Protein AF-A0A925QLQ0-F1 (afdb_monomer_lite)

pLDDT: mean 80.81, std 9.79, range [57.41, 96.5]

Structure (mmCIF, N/CA/C/O backbone):
data_AF-A0A925QLQ0-F1
#
_entry.id   AF-A0A925QLQ0-F1
#
loop_
_atom_site.group_PDB
_atom_site.id
_atom_site.type_symbol
_atom_site.label_atom_id
_atom_site.label_alt_id
_atom_site.label_comp_id
_atom_site.label_asym_id
_atom_site.label_entity_id
_atom_site.label_seq_id
_atom_site.pdbx_PDB_ins_code
_atom_site.Cartn_x
_atom_site.Cartn_y
_atom_site.Cartn_z
_atom_site.occupancy
_atom_site.B_iso_or_equiv
_atom_site.auth_seq_id
_atom_site.auth_comp_id
_atom_site.auth_asym_id
_atom_site.auth_atom_id
_atom_site.pdbx_PDB_model_num
ATOM 1 N N . MET A 1 1 ? -4.822 -7.622 3.302 1.00 65.44 1 MET A N 1
ATOM 2 C CA . MET A 1 1 ? -5.059 -8.238 4.621 1.00 65.44 1 MET A CA 1
ATOM 3 C C . MET A 1 1 ? -6.463 -7.864 5.079 1.00 65.44 1 MET A C 1
ATOM 5 O O . MET A 1 1 ? -6.741 -6.672 5.171 1.00 65.44 1 MET A O 1
ATOM 9 N N . PRO A 1 2 ? -7.360 -8.839 5.270 1.00 83.50 2 PRO A N 1
ATOM 10 C CA . PRO A 1 2 ? -8.686 -8.627 5.849 1.00 83.50 2 PRO A CA 1
ATOM 11 C C . PRO A 1 2 ? -8.627 -7.981 7.245 1.00 83.50 2 PRO A C 1
ATOM 13 O O . PRO A 1 2 ? -7.750 -8.301 8.041 1.00 83.50 2 PRO A O 1
ATOM 16 N N . HIS A 1 3 ? -9.583 -7.103 7.581 1.00 87.94 3 HIS A N 1
ATOM 17 C CA . HIS A 1 3 ? -9.649 -6.487 8.921 1.00 87.94 3 HIS A CA 1
ATOM 18 C C . HIS A 1 3 ? -9.915 -7.506 10.044 1.00 87.94 3 HIS A C 1
ATOM 20 O O . HIS A 1 3 ? -9.637 -7.217 11.201 1.00 87.94 3 HIS A O 1
ATOM 26 N N . THR A 1 4 ? -10.463 -8.681 9.720 1.00 88.75 4 THR A N 1
ATOM 27 C CA . THR A 1 4 ? -10.666 -9.786 10.672 1.00 88.75 4 THR A CA 1
ATOM 28 C C . THR A 1 4 ? -9.348 -10.299 11.229 1.00 88.75 4 THR A C 1
ATOM 30 O O . THR A 1 4 ? -9.240 -10.504 12.429 1.00 88.75 4 THR A O 1
ATOM 33 N N . ASP A 1 5 ? -8.329 -10.406 10.383 1.00 90.75 5 ASP A N 1
ATOM 34 C CA . ASP A 1 5 ? -7.030 -10.956 10.769 1.00 90.75 5 ASP A CA 1
ATOM 35 C C . ASP A 1 5 ? -6.283 -9.966 11.673 1.00 90.75 5 ASP A C 1
ATOM 37 O O . ASP A 1 5 ? -5.653 -10.355 12.652 1.00 90.75 5 ASP A O 1
ATOM 41 N N . ILE A 1 6 ? -6.435 -8.664 11.399 1.00 92.06 6 ILE A N 1
ATOM 42 C CA . ILE A 1 6 ? -5.935 -7.577 12.256 1.00 92.06 6 ILE A CA 1
ATOM 43 C C . ILE A 1 6 ? -6.618 -7.621 13.629 1.00 92.06 6 ILE A C 1
ATOM 45 O O . ILE A 1 6 ? -5.962 -7.449 14.651 1.00 92.06 6 ILE A O 1
ATOM 49 N N . ALA A 1 7 ? -7.931 -7.861 13.656 1.00 93.81 7 ALA A N 1
ATOM 50 C CA . ALA A 1 7 ? -8.698 -7.952 14.894 1.00 93.81 7 ALA A CA 1
ATOM 51 C C . ALA A 1 7 ? -8.245 -9.152 15.745 1.00 93.81 7 ALA A C 1
ATOM 53 O O . ALA A 1 7 ? -8.041 -8.998 16.944 1.00 93.81 7 ALA A O 1
ATOM 54 N N . THR A 1 8 ? -7.985 -10.305 15.115 1.00 94.50 8 THR A N 1
ATOM 55 C CA . THR A 1 8 ? -7.408 -11.486 15.774 1.00 94.50 8 THR A CA 1
ATOM 56 C C . THR A 1 8 ? -6.010 -11.218 16.330 1.00 94.50 8 THR A C 1
ATOM 58 O O . THR A 1 8 ? -5.724 -11.616 17.452 1.00 94.50 8 THR A O 1
ATOM 61 N N . MET A 1 9 ? -5.142 -10.516 15.593 1.00 92.75 9 MET A N 1
ATOM 62 C CA . MET A 1 9 ? -3.799 -10.163 16.083 1.00 92.75 9 MET A CA 1
ATOM 63 C C . MET A 1 9 ? -3.825 -9.236 17.302 1.00 92.75 9 MET A C 1
ATOM 65 O O . MET A 1 9 ? -2.913 -9.278 18.122 1.00 92.75 9 MET A O 1
ATOM 69 N N . LEU A 1 10 ? -4.842 -8.381 17.393 1.00 93.94 10 LEU A N 1
ATOM 70 C CA . LEU A 1 10 ? -5.018 -7.429 18.487 1.00 93.94 10 LEU A CA 1
ATOM 71 C C . LEU A 1 10 ? -5.897 -7.973 19.621 1.00 93.94 10 LEU A C 1
ATOM 73 O O . LEU A 1 10 ? -6.119 -7.250 20.587 1.00 93.94 10 LEU A O 1
ATOM 77 N N . ASP A 1 11 ? -6.391 -9.207 19.495 1.00 95.81 11 ASP A N 1
ATOM 78 C CA . ASP A 1 11 ? -7.320 -9.854 20.427 1.00 95.81 11 ASP A CA 1
ATOM 79 C C . ASP A 1 11 ? -8.561 -8.993 20.752 1.00 95.81 11 ASP A C 1
ATOM 81 O O . ASP A 1 11 ? -8.977 -8.834 21.899 1.00 95.81 11 ASP A O 1
ATOM 85 N N . ILE A 1 12 ? -9.156 -8.386 19.717 1.00 96.50 12 ILE A N 1
ATOM 86 C CA . ILE A 1 12 ? -10.379 -7.578 19.839 1.00 96.50 12 ILE A CA 1
ATOM 87 C C . ILE A 1 12 ? -11.443 -7.991 18.823 1.00 96.50 12 ILE A C 1
ATOM 89 O O . ILE A 1 12 ? -11.151 -8.524 17.754 1.00 96.50 12 ILE A O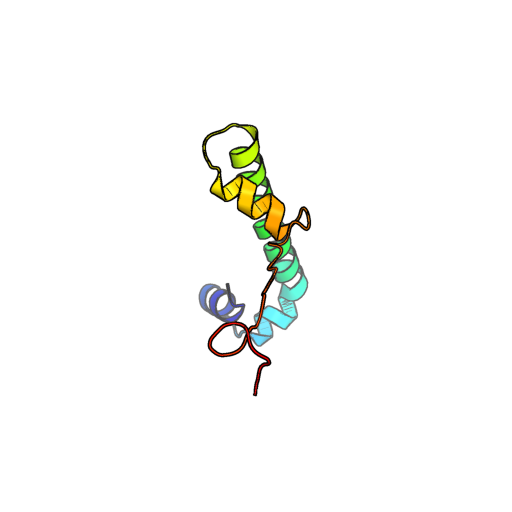 1
ATOM 93 N N . ASP A 1 13 ? -12.705 -7.675 19.123 1.00 95.88 13 ASP A N 1
ATOM 94 C CA . ASP A 1 13 ? -13.803 -7.912 18.185 1.00 95.88 13 ASP A CA 1
ATOM 95 C C . ASP A 1 13 ? -13.649 -7.052 16.905 1.00 95.88 13 ASP A C 1
ATOM 97 O O . ASP A 1 13 ? -13.359 -5.848 16.990 1.00 95.88 13 ASP A O 1
ATOM 101 N N . PRO A 1 14 ? -13.898 -7.604 15.700 1.00 93.88 14 PRO A N 1
ATOM 102 C CA . PRO A 1 14 ? -13.803 -6.859 14.445 1.00 93.88 14 PRO A CA 1
ATOM 103 C C . PRO A 1 14 ? -14.672 -5.594 14.377 1.00 93.88 14 PRO A C 1
ATOM 105 O O . PRO A 1 14 ? -14.311 -4.640 13.679 1.00 93.88 14 PRO A O 1
ATOM 108 N N . LYS A 1 15 ? -15.817 -5.547 15.073 1.00 94.75 15 LYS A N 1
ATOM 109 C CA . LYS A 1 15 ? -16.657 -4.341 15.157 1.00 94.75 15 LYS A CA 1
ATOM 110 C C . LYS A 1 15 ? -15.981 -3.268 16.000 1.00 94.75 15 LYS A C 1
ATOM 112 O O . LYS A 1 15 ? -16.003 -2.106 15.599 1.00 94.75 15 LYS A O 1
ATOM 117 N N . THR A 1 16 ? -15.347 -3.645 17.110 1.00 95.75 16 THR A N 1
ATOM 118 C CA . THR A 1 16 ? -14.552 -2.732 17.945 1.00 95.75 16 THR A CA 1
ATOM 119 C C . THR A 1 16 ? -13.399 -2.147 17.138 1.00 95.75 16 THR A C 1
ATOM 121 O O . THR A 1 16 ? -13.233 -0.928 17.111 1.00 95.75 16 THR A O 1
ATOM 124 N N . LEU A 1 17 ? -12.681 -2.986 16.383 1.00 9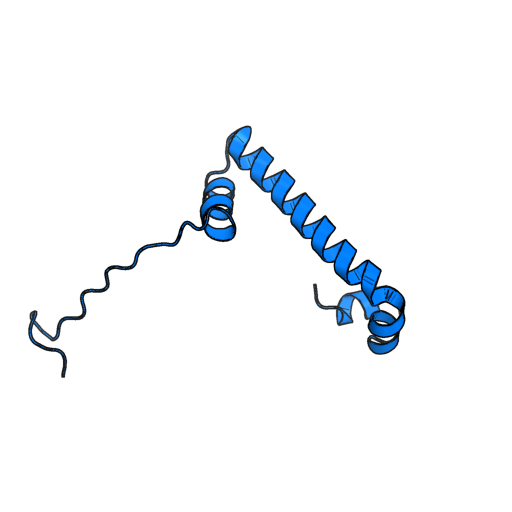4.56 17 LEU A N 1
ATOM 125 C CA . LEU A 1 17 ? -11.606 -2.532 15.501 1.00 94.56 17 LEU A CA 1
ATOM 126 C C . LEU A 1 17 ? -12.106 -1.475 14.499 1.00 94.56 17 LEU A C 1
ATOM 128 O O . LEU A 1 17 ? -11.544 -0.388 14.405 1.00 94.56 17 LEU A O 1
ATOM 132 N N . ARG A 1 18 ? -13.200 -1.750 13.777 1.00 93.19 18 ARG A N 1
ATOM 133 C CA . ARG A 1 18 ? -13.743 -0.817 12.769 1.00 93.19 18 ARG A CA 1
ATOM 134 C C . ARG A 1 18 ? -14.320 0.462 13.372 1.00 93.19 18 ARG A C 1
ATOM 136 O O . ARG A 1 18 ? -14.264 1.499 12.724 1.00 93.19 18 ARG A O 1
ATOM 143 N N . LYS A 1 19 ? -14.891 0.390 14.577 1.00 94.50 19 LYS A N 1
ATOM 144 C CA . LYS A 1 19 ? -15.501 1.540 15.253 1.00 94.50 19 LYS A CA 1
ATOM 145 C C . LYS A 1 19 ? -14.452 2.511 15.789 1.00 94.50 19 LYS A C 1
ATOM 147 O O . LYS A 1 19 ? -14.669 3.716 15.718 1.00 94.50 19 LYS A O 1
ATOM 152 N N . HIS A 1 20 ? -13.348 1.994 16.322 1.00 96.38 20 HIS A N 1
ATOM 153 C CA . HIS A 1 20 ? -12.366 2.805 17.042 1.00 96.38 20 HIS A CA 1
ATOM 154 C C . HIS A 1 20 ? -11.100 3.112 16.238 1.00 96.38 20 HIS A C 1
ATOM 156 O O . HIS A 1 20 ? -10.488 4.140 16.492 1.00 96.38 20 HIS A O 1
ATOM 162 N N . PHE A 1 21 ? -10.746 2.282 15.251 1.00 93.81 21 PHE A N 1
ATOM 163 C CA . PHE A 1 21 ? -9.485 2.391 14.504 1.00 93.81 21 PHE A CA 1
ATOM 164 C C . PHE A 1 21 ? -9.686 2.623 12.998 1.00 93.81 21 PHE A C 1
ATOM 166 O O . PHE A 1 21 ? -8.846 2.255 12.176 1.00 93.81 21 PHE A O 1
ATOM 173 N N . HIS A 1 22 ? -10.828 3.187 12.592 1.00 92.31 22 HIS A N 1
ATOM 174 C CA . HIS A 1 22 ? -11.147 3.396 11.174 1.00 92.31 22 HIS A CA 1
ATOM 175 C C . HIS A 1 22 ? -10.071 4.219 10.442 1.00 92.31 22 HIS A C 1
ATOM 177 O O . HIS A 1 22 ? -9.639 3.859 9.344 1.00 92.31 22 HIS A O 1
ATOM 183 N N . SER A 1 23 ? -9.625 5.316 11.054 1.00 94.50 23 SER A N 1
ATOM 184 C CA . SER A 1 23 ? -8.633 6.224 10.473 1.00 94.50 23 SER A CA 1
ATOM 185 C C . SER A 1 23 ? -7.265 5.557 10.327 1.00 94.50 23 SER A C 1
ATOM 187 O O . SER A 1 23 ? -6.590 5.722 9.313 1.00 94.50 23 SER A O 1
ATOM 189 N N . GLU A 1 24 ? -6.866 4.762 11.313 1.00 93.81 24 GLU A N 1
ATOM 190 C CA . GLU A 1 24 ? -5.626 3.996 11.345 1.00 93.81 24 GLU A C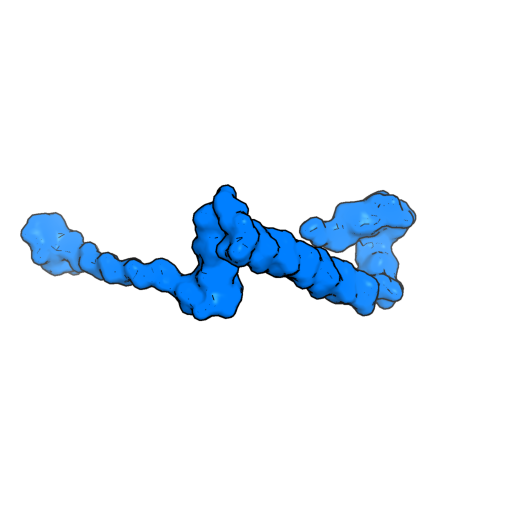A 1
ATOM 191 C C . GLU A 1 24 ? -5.623 2.905 10.278 1.00 93.81 24 GLU A C 1
ATOM 193 O O . GLU A 1 24 ? -4.616 2.735 9.596 1.00 93.81 24 GLU A O 1
ATOM 198 N N . LEU A 1 25 ? -6.749 2.213 10.080 1.00 91.75 25 LEU A N 1
ATOM 199 C CA . LEU A 1 25 ? -6.900 1.216 9.019 1.00 91.75 25 LEU A CA 1
ATOM 200 C C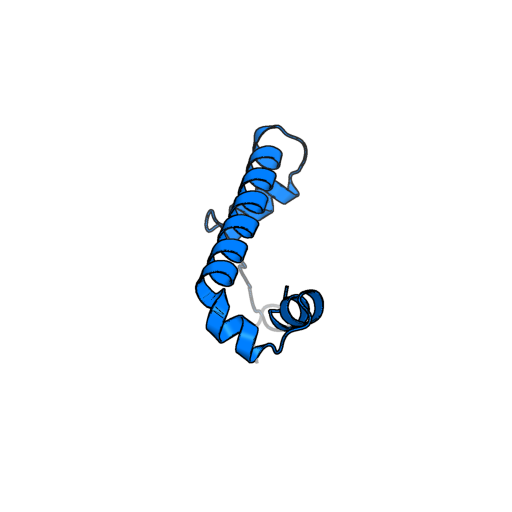 . LEU A 1 25 ? -6.761 1.855 7.632 1.00 91.75 25 LEU A C 1
ATOM 202 O O . LEU A 1 25 ? -6.019 1.350 6.786 1.00 91.75 25 LEU A O 1
ATOM 206 N N . ALA A 1 26 ? -7.419 2.997 7.412 1.00 88.50 26 ALA A N 1
ATOM 207 C CA . ALA A 1 26 ? -7.307 3.739 6.160 1.00 88.50 26 ALA A CA 1
ATOM 208 C C . ALA A 1 26 ? -5.865 4.216 5.920 1.00 88.50 26 ALA A C 1
ATOM 210 O O . ALA A 1 26 ? -5.295 3.980 4.851 1.00 88.50 26 ALA A O 1
ATOM 211 N N . ARG A 1 27 ? -5.240 4.824 6.935 1.00 92.12 27 ARG A N 1
ATOM 212 C CA . ARG A 1 27 ? -3.851 5.287 6.868 1.00 92.12 27 ARG A CA 1
ATOM 213 C C . ARG A 1 27 ? -2.878 4.138 6.615 1.00 92.12 27 ARG A C 1
ATOM 215 O O . ARG A 1 27 ? -2.036 4.257 5.731 1.00 92.12 27 ARG A O 1
ATOM 222 N N . GLY A 1 28 ? -3.024 3.016 7.317 1.00 85.88 28 GLY A N 1
ATOM 223 C CA . GLY A 1 28 ? -2.189 1.830 7.132 1.00 85.88 28 GLY A CA 1
ATOM 224 C C . GLY A 1 28 ? -2.263 1.280 5.707 1.00 85.88 28 GLY A C 1
ATOM 225 O O . GLY A 1 28 ? -1.235 0.935 5.127 1.00 85.88 28 GLY A O 1
ATOM 226 N N . SER A 1 29 ? -3.454 1.277 5.098 1.00 82.19 29 SER A N 1
ATOM 227 C CA . SER A 1 29 ? -3.625 0.889 3.692 1.00 82.19 29 SER A CA 1
ATOM 228 C C . SER A 1 29 ? -2.906 1.843 2.729 1.00 82.19 29 SER A C 1
ATOM 230 O O . SER A 1 29 ? -2.251 1.396 1.782 1.00 82.19 29 SER A O 1
ATOM 232 N N . ILE A 1 30 ? -3.001 3.155 2.968 1.00 85.94 30 ILE A N 1
ATOM 233 C CA . ILE A 1 30 ? -2.325 4.179 2.158 1.00 85.94 30 ILE A CA 1
ATOM 234 C C . ILE A 1 30 ? -0.805 4.047 2.290 1.00 85.94 30 ILE A C 1
ATOM 236 O O . ILE A 1 30 ? -0.105 3.990 1.280 1.00 85.94 30 ILE A O 1
ATOM 240 N N . GLU A 1 31 ? -0.289 3.940 3.515 1.00 84.62 31 GLU A N 1
ATOM 241 C CA . GLU A 1 31 ? 1.142 3.790 3.787 1.00 84.62 31 GLU A CA 1
ATOM 242 C C . GLU A 1 31 ? 1.709 2.502 3.180 1.00 84.62 31 GLU A C 1
ATOM 244 O O . GLU A 1 31 ? 2.774 2.530 2.563 1.00 84.62 31 GLU A O 1
ATOM 249 N N . ALA A 1 32 ? 1.000 1.375 3.303 1.00 77.69 32 ALA A N 1
ATOM 250 C CA . ALA A 1 32 ? 1.408 0.112 2.690 1.00 77.69 32 ALA A CA 1
ATOM 251 C C . ALA A 1 32 ? 1.488 0.236 1.162 1.00 77.69 32 ALA A C 1
ATOM 253 O O . ALA A 1 32 ? 2.486 -0.154 0.555 1.00 77.69 32 ALA A O 1
ATOM 254 N N . THR A 1 33 ? 0.476 0.852 0.546 1.00 77.94 33 THR A N 1
ATOM 255 C CA . THR A 1 33 ? 0.454 1.111 -0.900 1.00 77.94 33 THR A CA 1
ATOM 256 C C . THR A 1 33 ? 1.601 2.033 -1.320 1.00 77.94 33 THR A C 1
ATOM 258 O O . THR A 1 33 ? 2.260 1.776 -2.326 1.00 77.94 33 THR A O 1
ATOM 261 N N . ALA A 1 34 ? 1.888 3.081 -0.542 1.00 81.56 34 ALA A N 1
ATOM 262 C CA . ALA A 1 34 ? 2.990 4.003 -0.802 1.00 81.56 34 ALA A CA 1
ATOM 263 C C . ALA A 1 34 ? 4.358 3.306 -0.718 1.00 81.56 34 ALA A C 1
ATOM 265 O O . ALA A 1 34 ? 5.178 3.482 -1.618 1.00 81.56 34 ALA A O 1
ATOM 266 N N . LYS A 1 35 ? 4.586 2.461 0.297 1.00 81.19 35 LYS A N 1
ATOM 267 C CA . LYS A 1 35 ? 5.820 1.664 0.442 1.00 81.19 35 LYS A CA 1
ATOM 268 C C . LYS A 1 35 ? 6.023 0.704 -0.729 1.00 81.19 35 LYS A C 1
ATOM 270 O O . LYS A 1 35 ? 7.125 0.620 -1.268 1.00 81.19 35 LYS A O 1
ATOM 275 N N . VAL A 1 36 ? 4.963 0.014 -1.155 1.00 76.75 36 VAL A N 1
ATOM 276 C CA . VAL A 1 36 ? 5.004 -0.856 -2.341 1.00 76.75 36 VAL A CA 1
ATOM 277 C C . VAL A 1 36 ? 5.307 -0.034 -3.595 1.00 76.75 36 VAL A C 1
ATOM 279 O O . VAL A 1 36 ? 6.201 -0.394 -4.354 1.00 76.75 36 VAL A O 1
ATOM 282 N N . GLY A 1 37 ? 4.645 1.112 -3.780 1.00 78.69 37 GLY A N 1
ATOM 283 C CA . GLY A 1 37 ? 4.913 2.033 -4.886 1.00 78.69 37 GLY A CA 1
ATOM 284 C C . GLY A 1 37 ? 6.360 2.533 -4.920 1.00 78.69 37 GLY A C 1
ATOM 285 O O . GLY A 1 37 ? 6.976 2.526 -5.980 1.00 78.69 37 GLY A O 1
ATOM 286 N N . GLN A 1 38 ? 6.930 2.899 -3.769 1.00 82.38 38 GLN A N 1
ATOM 287 C CA . GLN A 1 38 ? 8.331 3.310 -3.648 1.00 82.38 38 GLN A CA 1
ATOM 288 C C . GLN A 1 38 ? 9.291 2.169 -4.011 1.00 82.38 38 GLN A C 1
ATOM 290 O O . GLN A 1 38 ? 10.255 2.385 -4.741 1.00 82.38 38 GLN A O 1
ATOM 295 N N . SER A 1 39 ? 9.021 0.950 -3.532 1.00 77.62 39 SER A N 1
ATOM 296 C CA . SER A 1 39 ? 9.817 -0.240 -3.854 1.00 77.62 39 SER A CA 1
ATOM 297 C C . SER A 1 39 ? 9.785 -0.557 -5.353 1.00 77.62 39 SER A C 1
ATOM 299 O O . SER A 1 39 ? 10.830 -0.799 -5.954 1.00 77.62 39 SER A O 1
ATOM 301 N N . LEU A 1 40 ? 8.603 -0.488 -5.970 1.00 73.12 40 LEU A N 1
ATOM 302 C CA . LEU A 1 40 ? 8.412 -0.690 -7.406 1.00 73.12 40 LEU A CA 1
ATOM 303 C C . LEU A 1 40 ? 9.098 0.384 -8.242 1.00 73.12 40 LEU A C 1
ATOM 305 O O . LEU A 1 40 ? 9.761 0.046 -9.216 1.00 73.12 40 LEU A O 1
ATOM 309 N N . PHE A 1 41 ? 8.972 1.654 -7.847 1.00 76.62 41 PHE A N 1
ATOM 310 C CA . PHE A 1 41 ? 9.661 2.760 -8.504 1.00 76.62 41 PHE A CA 1
ATOM 311 C C . PHE A 1 41 ? 11.171 2.535 -8.475 1.00 76.62 41 PHE A C 1
ATOM 313 O O . PHE A 1 41 ? 11.795 2.525 -9.527 1.00 76.62 41 PHE A O 1
ATOM 320 N N . ARG A 1 42 ? 11.731 2.224 -7.299 1.00 80.00 42 ARG A N 1
ATOM 321 C CA . ARG A 1 42 ? 13.155 1.914 -7.141 1.00 80.00 42 ARG A CA 1
ATOM 322 C C . ARG A 1 42 ? 13.601 0.764 -8.047 1.00 80.00 42 ARG A C 1
ATOM 324 O O . ARG A 1 42 ? 14.590 0.892 -8.758 1.00 80.00 42 ARG A O 1
ATOM 331 N N . MET A 1 43 ? 12.848 -0.339 -8.070 1.00 74.06 43 MET A N 1
ATOM 332 C CA . MET A 1 43 ? 13.133 -1.485 -8.946 1.00 74.06 43 MET A CA 1
ATOM 333 C C . MET A 1 43 ? 13.037 -1.141 -10.440 1.00 74.06 43 MET A C 1
ATOM 335 O O . MET A 1 43 ? 13.764 -1.717 -11.247 1.00 74.06 43 MET A O 1
ATOM 339 N N . ALA A 1 44 ? 12.153 -0.215 -10.817 1.00 71.38 44 ALA A N 1
ATOM 340 C CA . ALA A 1 44 ? 12.006 0.244 -12.193 1.00 71.38 44 ALA A CA 1
ATOM 341 C C . ALA A 1 44 ? 13.108 1.235 -12.612 1.00 71.38 44 ALA A C 1
ATOM 343 O O . ALA A 1 44 ? 13.492 1.235 -13.779 1.00 71.38 44 ALA A O 1
ATOM 344 N N . THR A 1 45 ? 13.620 2.064 -11.694 1.00 73.06 45 THR A N 1
ATOM 345 C CA . THR A 1 45 ? 14.590 3.131 -12.003 1.00 73.06 45 THR A CA 1
ATOM 346 C C . THR A 1 45 ? 16.050 2.747 -11.787 1.00 73.06 45 THR A C 1
ATOM 348 O O . THR A 1 45 ? 16.911 3.265 -12.488 1.00 73.06 45 THR A O 1
ATOM 351 N N . GLU A 1 46 ? 16.352 1.869 -10.828 1.00 78.00 46 GLU A N 1
ATOM 352 C CA . GLU A 1 46 ? 17.731 1.476 -10.478 1.00 78.00 46 GLU A CA 1
ATOM 353 C C . GLU A 1 46 ? 18.182 0.181 -11.180 1.00 78.00 46 GLU A C 1
ATOM 355 O O . GLU A 1 46 ? 19.357 -0.175 -11.139 1.00 78.00 46 GLU A O 1
ATOM 360 N N . GLY A 1 47 ? 17.264 -0.482 -11.893 1.00 66.62 47 GLY A N 1
ATOM 361 C CA . GLY A 1 47 ? 17.543 -1.609 -12.782 1.00 66.62 47 GLY A CA 1
ATOM 362 C C . GLY A 1 47 ? 17.296 -2.998 -12.179 1.00 66.62 47 GLY A C 1
ATOM 363 O O . GLY A 1 47 ? 17.385 -3.221 -10.975 1.00 66.62 47 GLY A O 1
ATOM 364 N N . ASN A 1 48 ? 17.034 -3.949 -13.087 1.00 65.25 48 ASN A N 1
ATOM 365 C CA . ASN A 1 48 ? 16.901 -5.403 -12.896 1.00 65.25 48 ASN A CA 1
ATOM 366 C C . ASN A 1 48 ? 15.552 -6.014 -12.457 1.00 65.25 48 ASN A C 1
ATOM 368 O O . ASN A 1 48 ? 15.524 -7.178 -12.056 1.00 65.25 48 ASN A O 1
ATOM 372 N N . ASN A 1 49 ? 14.408 -5.339 -12.629 1.00 69.94 49 ASN A N 1
ATOM 373 C CA . ASN A 1 49 ? 13.125 -6.061 -12.614 1.00 69.94 49 ASN A CA 1
ATOM 374 C C . ASN A 1 49 ? 12.070 -5.498 -13.582 1.00 69.94 49 ASN A C 1
ATOM 376 O O . ASN A 1 49 ? 11.281 -4.613 -13.246 1.00 69.94 49 ASN A O 1
ATOM 380 N N . VAL A 1 50 ? 12.011 -6.091 -14.779 1.00 71.50 50 VAL A N 1
ATOM 381 C CA . VAL A 1 50 ? 11.014 -5.792 -15.824 1.00 71.50 50 VAL A CA 1
ATOM 382 C C . VAL A 1 50 ? 9.576 -5.966 -15.316 1.00 71.50 50 VAL A C 1
ATOM 384 O O . VAL A 1 50 ? 8.698 -5.195 -15.699 1.00 71.50 50 VAL A O 1
ATOM 387 N N . ALA A 1 51 ? 9.316 -6.907 -14.402 1.00 78.88 51 ALA A N 1
ATOM 388 C CA . ALA A 1 51 ? 7.971 -7.136 -13.875 1.00 78.88 51 ALA A CA 1
ATOM 389 C C . ALA A 1 51 ? 7.469 -5.965 -13.012 1.00 78.88 51 ALA A C 1
ATOM 391 O O . ALA A 1 51 ? 6.289 -5.625 -13.076 1.00 78.88 51 ALA A O 1
ATOM 392 N N . ALA A 1 52 ? 8.353 -5.301 -12.258 1.00 73.44 52 ALA A N 1
ATOM 393 C CA . ALA A 1 52 ? 7.997 -4.118 -11.471 1.00 73.44 52 ALA A CA 1
ATOM 394 C C . ALA A 1 52 ? 7.637 -2.922 -12.369 1.00 73.44 52 ALA A C 1
ATOM 396 O O . ALA A 1 52 ? 6.645 -2.233 -12.116 1.00 73.44 52 ALA A O 1
ATOM 397 N N . ALA A 1 53 ? 8.393 -2.720 -13.454 1.00 66.88 53 ALA A N 1
ATOM 398 C CA . ALA A 1 53 ? 8.095 -1.702 -14.458 1.00 66.88 53 ALA A CA 1
ATOM 399 C C . ALA A 1 53 ? 6.764 -1.988 -15.181 1.00 66.88 53 ALA A C 1
ATOM 401 O O . ALA A 1 53 ? 5.911 -1.105 -15.265 1.00 66.88 53 ALA A O 1
ATOM 402 N N . ILE A 1 54 ? 6.533 -3.232 -15.625 1.00 78.06 54 ILE A N 1
ATOM 403 C CA . ILE A 1 54 ? 5.264 -3.652 -16.248 1.00 78.06 54 ILE A CA 1
ATOM 404 C C . ILE A 1 54 ? 4.091 -3.442 -15.287 1.00 78.06 54 ILE A C 1
ATOM 406 O 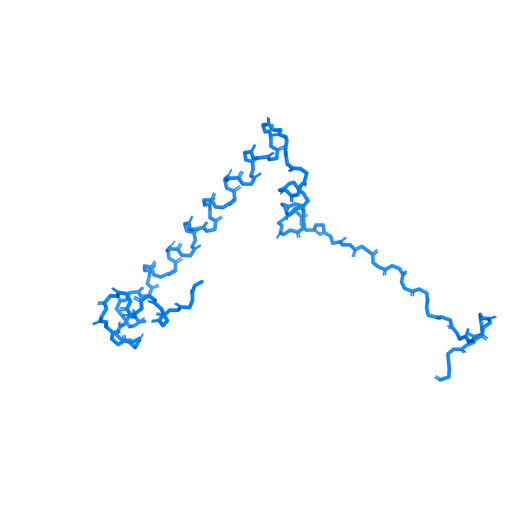O . ILE A 1 54 ? 3.058 -2.902 -15.687 1.00 78.06 54 ILE A O 1
ATOM 410 N N . PHE A 1 55 ? 4.247 -3.825 -14.017 1.00 77.88 55 PHE A N 1
ATOM 411 C CA . PHE A 1 55 ? 3.221 -3.603 -13.006 1.00 77.88 55 PHE A CA 1
ATOM 412 C C . PHE A 1 55 ? 2.903 -2.112 -12.847 1.00 77.88 55 PHE A C 1
ATOM 414 O O . PHE A 1 55 ? 1.730 -1.751 -12.868 1.00 77.88 55 PHE A O 1
ATOM 421 N N . TRP A 1 56 ? 3.908 -1.235 -12.737 1.00 69.44 56 TRP A N 1
ATOM 422 C CA . TRP A 1 56 ? 3.682 0.210 -12.615 1.00 69.44 56 TRP A CA 1
ATOM 423 C C . TRP A 1 56 ? 2.905 0.773 -13.809 1.00 69.44 56 TRP A C 1
ATOM 425 O O . TRP A 1 56 ? 1.918 1.498 -13.632 1.00 69.44 56 TRP A O 1
ATOM 435 N N . MET A 1 57 ? 3.315 0.395 -15.022 1.00 74.06 57 MET A N 1
ATOM 436 C CA . MET A 1 57 ? 2.658 0.862 -16.235 1.00 74.06 57 MET A CA 1
ATOM 437 C C . MET A 1 57 ? 1.194 0.403 -16.295 1.00 74.06 57 MET A C 1
ATOM 439 O O . MET A 1 57 ? 0.316 1.215 -16.593 1.00 74.06 57 MET A O 1
ATOM 443 N N . LYS A 1 58 ? 0.910 -0.855 -15.923 1.00 77.62 58 LYS A N 1
ATOM 444 C CA . LYS A 1 58 ? -0.453 -1.409 -15.912 1.00 77.62 58 LYS A CA 1
ATOM 445 C C . LYS A 1 58 ? -1.334 -0.871 -14.780 1.00 77.62 58 LYS A C 1
ATOM 447 O O . LYS A 1 58 ? -2.491 -0.527 -15.002 1.00 77.62 58 LYS A O 1
ATOM 452 N N . ALA A 1 59 ? -0.805 -0.790 -13.562 1.00 74.19 59 ALA A N 1
ATOM 453 C CA . ALA A 1 59 ? -1.583 -0.450 -12.372 1.00 74.19 59 ALA A CA 1
ATOM 454 C C . ALA A 1 59 ? -1.820 1.059 -12.209 1.00 74.19 59 ALA A C 1
ATOM 456 O O . ALA A 1 59 ? -2.817 1.450 -11.603 1.00 74.19 59 ALA A O 1
ATOM 457 N N . ARG A 1 60 ? -0.913 1.913 -12.711 1.00 57.41 60 ARG A N 1
ATOM 458 C CA . ARG A 1 60 ? -0.952 3.358 -12.427 1.00 57.41 60 ARG A CA 1
ATOM 459 C C . ARG A 1 60 ? -0.720 4.272 -13.625 1.00 57.41 60 ARG A C 1
ATOM 461 O O . ARG A 1 60 ? -1.328 5.336 -13.659 1.00 57.41 60 ARG A O 1
ATOM 468 N N . ALA A 1 61 ? 0.090 3.880 -14.611 1.00 62.28 61 ALA A N 1
ATOM 469 C CA . ALA A 1 61 ? 0.260 4.681 -15.834 1.00 62.28 61 ALA A CA 1
ATOM 470 C C . ALA A 1 61 ? -0.908 4.526 -16.828 1.00 62.28 61 ALA A C 1
ATOM 472 O O . ALA A 1 61 ? -0.896 5.122 -17.902 1.00 62.28 61 ALA A O 1
ATOM 473 N N . GLY A 1 62 ? -1.915 3.719 -16.480 1.00 67.31 62 GLY A N 1
ATOM 474 C CA . GLY A 1 62 ? -3.113 3.527 -17.291 1.00 67.31 62 GLY A CA 1
ATOM 475 C C . GLY A 1 62 ? -2.885 2.687 -18.546 1.00 67.31 62 GLY A C 1
ATOM 476 O O . GLY A 1 62 ? -3.783 2.624 -19.385 1.00 67.31 62 GLY A O 1
ATOM 477 N N . TRP A 1 63 ? -1.728 2.030 -18.685 1.00 76.38 63 TRP A N 1
ATOM 478 C CA . TRP A 1 63 ? -1.507 1.093 -19.779 1.00 76.38 63 TRP A CA 1
ATOM 479 C C . TRP A 1 63 ? -2.394 -0.127 -19.578 1.00 76.38 63 TRP A C 1
ATOM 481 O O . TRP A 1 63 ? -2.418 -0.745 -18.518 1.00 76.38 63 TRP A O 1
ATOM 491 N N . ARG A 1 64 ? -3.142 -0.480 -20.611 1.00 75.19 64 ARG A N 1
ATOM 492 C CA . ARG A 1 64 ? -3.955 -1.691 -20.638 1.00 75.19 64 ARG A CA 1
ATOM 493 C C . ARG A 1 64 ? -3.526 -2.487 -21.854 1.00 75.19 64 ARG A C 1
ATOM 495 O O . ARG A 1 64 ? -3.175 -1.899 -22.875 1.00 75.19 64 ARG A O 1
ATOM 502 N N . GLU A 1 65 ? -3.530 -3.808 -21.739 1.00 79.94 65 GLU A N 1
ATOM 503 C CA . GLU A 1 65 ? -3.378 -4.649 -22.923 1.00 79.94 65 GLU A CA 1
ATOM 504 C C . GLU A 1 65 ? -4.562 -4.396 -23.852 1.00 79.94 65 GLU A C 1
ATOM 506 O O . GLU A 1 65 ? -5.722 -4.453 -23.439 1.00 79.94 65 GLU A O 1
ATOM 511 N N . LYS A 1 66 ? -4.257 -4.055 -25.105 1.00 79.25 66 LYS A N 1
ATOM 512 C CA . LYS A 1 66 ? -5.261 -3.958 -26.155 1.00 79.25 66 LYS A CA 1
ATOM 513 C C . LYS A 1 66 ? -5.493 -5.368 -26.687 1.00 79.25 66 LYS A C 1
ATOM 515 O O . LYS A 1 66 ? -4.584 -5.965 -27.255 1.00 79.25 66 LYS A O 1
ATOM 520 N N . HIS A 1 67 ? -6.694 -5.893 -26.482 1.00 75.88 67 HIS A N 1
ATOM 521 C CA . HIS A 1 67 ? -7.121 -7.143 -27.097 1.00 75.88 67 HIS A CA 1
ATOM 522 C C . HIS A 1 67 ? -7.924 -6.813 -28.354 1.00 75.88 67 HIS A C 1
ATOM 524 O O . HIS A 1 67 ? -9.080 -6.408 -28.256 1.00 75.88 67 HIS A O 1
ATOM 530 N N . ASP A 1 68 ? -7.310 -6.974 -29.525 1.00 72.69 68 ASP A N 1
ATOM 531 C CA . ASP A 1 68 ? -8.048 -7.037 -30.785 1.00 72.69 68 ASP A CA 1
ATOM 532 C C . ASP A 1 68 ? -8.522 -8.490 -30.945 1.00 72.69 68 ASP A C 1
ATOM 534 O O . ASP A 1 68 ? -7.743 -9.384 -31.271 1.00 72.69 68 ASP A O 1
ATOM 538 N N . ILE A 1 69 ? -9.783 -8.748 -30.589 1.00 76.81 69 ILE A N 1
ATOM 539 C CA . ILE A 1 69 ? -10.399 -10.074 -30.705 1.00 76.81 69 ILE A CA 1
ATOM 540 C C . ILE A 1 69 ? -11.146 -10.122 -32.039 1.00 76.81 69 ILE A C 1
ATOM 542 O O . ILE A 1 69 ? -12.237 -9.566 -32.155 1.00 76.81 69 ILE A O 1
ATOM 546 N N . GLU A 1 70 ? -10.579 -10.797 -33.039 1.00 75.75 70 GLU A N 1
ATOM 547 C CA . GLU A 1 70 ? -11.333 -11.193 -34.230 1.00 75.75 70 GLU A CA 1
ATOM 548 C C . GLU A 1 70 ? -12.130 -12.462 -33.924 1.00 75.75 70 GLU A C 1
ATOM 550 O O . GLU A 1 70 ? -11.576 -13.555 -33.793 1.00 75.75 70 GLU A O 1
ATOM 555 N N . ILE A 1 71 ? -13.448 -12.314 -33.796 1.00 74.81 71 ILE A N 1
ATOM 556 C CA . ILE A 1 71 ? -14.358 -13.451 -33.678 1.00 74.81 71 ILE A CA 1
ATOM 557 C C . ILE A 1 71 ? -14.834 -13.803 -35.088 1.00 74.81 71 ILE A C 1
ATOM 559 O O . ILE A 1 71 ? -15.628 -13.072 -35.677 1.00 74.81 71 ILE A O 1
ATOM 563 N N . SER A 1 72 ? -14.345 -14.921 -35.625 1.00 80.31 72 SER A N 1
ATOM 564 C CA . SER A 1 72 ? -14.844 -15.502 -36.873 1.00 80.31 72 SER A CA 1
ATOM 565 C C . SER A 1 72 ? -15.400 -16.905 -36.635 1.00 80.31 72 SER A C 1
ATOM 567 O O . SER A 1 72 ? -14.932 -17.649 -35.771 1.00 80.31 72 SER A O 1
ATOM 569 N N . GLY A 1 73 ? -16.441 -17.250 -37.388 1.00 75.88 73 GLY A N 1
ATOM 5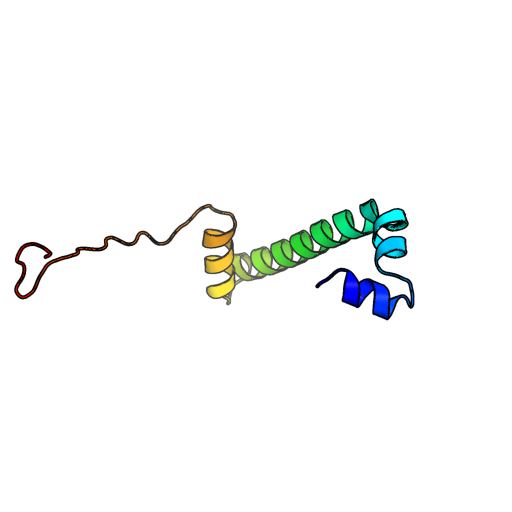70 C CA . GLY A 1 73 ? -17.018 -18.585 -37.442 1.00 75.88 73 GLY A CA 1
ATOM 571 C C . GLY A 1 73 ? -16.102 -19.576 -38.163 1.00 75.88 73 GLY A C 1
ATOM 572 O O . GLY A 1 73 ? -15.045 -19.229 -38.699 1.00 75.88 73 GLY A O 1
ATOM 573 N N . LYS A 1 74 ? -16.505 -20.850 -38.187 1.00 67.25 74 LYS A N 1
ATOM 574 C CA . LYS A 1 74 ? -15.719 -21.939 -38.787 1.00 67.25 74 LYS A CA 1
ATOM 575 C C . LYS A 1 74 ? -15.326 -21.593 -40.232 1.00 67.25 74 LYS A C 1
ATOM 577 O O . LYS A 1 74 ? -16.183 -21.455 -41.096 1.00 67.25 74 LYS A O 1
ATOM 582 N N . GLY A 1 75 ? -14.023 -21.472 -40.490 1.00 72.38 75 GLY A N 1
ATOM 583 C CA . GLY A 1 75 ? -13.490 -21.137 -41.816 1.00 72.38 75 GLY A CA 1
ATOM 584 C C . GLY A 1 75 ? -13.536 -19.649 -42.191 1.00 72.38 75 GLY A C 1
ATOM 585 O O . GLY A 1 75 ? -13.467 -19.342 -43.376 1.00 72.38 75 GLY A O 1
ATOM 586 N N . GLY A 1 76 ? -13.657 -18.733 -41.224 1.00 75.19 76 GLY A N 1
ATOM 587 C CA . GLY A 1 76 ? -13.705 -17.286 -41.483 1.00 75.19 76 GLY A CA 1
ATOM 588 C C . GLY A 1 76 ? -15.106 -16.753 -41.805 1.00 75.19 76 GLY A C 1
ATOM 589 O O . GLY A 1 76 ? -15.247 -15.594 -42.185 1.00 75.19 76 GLY A O 1
ATOM 590 N N . GLY A 1 77 ? -16.137 -17.595 -41.681 1.00 74.62 77 GLY A N 1
ATOM 591 C CA . GLY A 1 77 ? -17.534 -17.215 -41.899 1.00 74.62 77 GLY A CA 1
ATOM 592 C C . GLY A 1 77 ? -18.149 -16.440 -40.724 1.00 74.62 77 GLY A C 1
ATOM 593 O O . GLY A 1 77 ? -17.491 -16.237 -39.703 1.00 74.62 77 GLY A O 1
ATOM 594 N N . PRO A 1 78 ? -19.414 -16.007 -40.838 1.00 77.56 78 PRO A N 1
ATOM 595 C CA . PRO A 1 78 ? -20.146 -15.378 -39.740 1.00 77.56 78 PRO A CA 1
ATOM 596 C C . PRO A 1 78 ? -20.242 -16.289 -38.507 1.00 77.56 78 PRO A C 1
ATOM 598 O O . PRO A 1 78 ? -20.242 -17.514 -38.632 1.00 77.56 78 PRO A O 1
ATOM 601 N N . ILE A 1 79 ? -20.329 -15.683 -37.322 1.00 76.44 79 ILE A N 1
ATOM 602 C CA . ILE A 1 79 ? -20.666 -16.385 -36.077 1.00 76.44 79 ILE A CA 1
ATOM 603 C C . ILE A 1 79 ? -22.158 -16.764 -36.080 1.00 76.44 79 ILE A C 1
ATOM 605 O O . ILE A 1 79 ? -22.987 -15.919 -36.416 1.00 76.44 79 ILE A O 1
ATOM 609 N N . GLU A 1 80 ? -22.481 -18.017 -35.745 1.00 67.81 80 GLU A N 1
ATOM 610 C CA . GLU A 1 80 ? -23.858 -18.499 -35.502 1.00 67.81 80 GLU A CA 1
ATOM 611 C C . GLU A 1 80 ? -24.261 -18.331 -34.033 1.00 67.81 80 GLU A C 1
ATOM 613 O O . GLU A 1 80 ? -23.391 -18.545 -33.153 1.00 67.81 80 GLU A O 1
#

Radius of gyration: 21.8 Å; chains: 1; bounding box: 42×28×62 Å

Foldseek 3Di:
DDLVVVCVVVVHDSVCCCVPCVVVVVVVVVVVVVVLVVVLVCPVPVHDDPPSVVCCCVVPVVDDDDDPDDDADDPRHHDD

Sequence (80 aa):
MPHTDIATMLDIDPKTLRKHFHSELARGSIEATAKVGQSLFRMATEGNNVAAAIFWMKARAGWREKHDIEISGKGGGPIE

Secondary structure (DSSP, 8-state):
--HHHHHHHTTS-HHHHHHHSHHHHHHHHHHHHHHHHHHHHHHHHSSS-HHHHHHHHHHTS------------TTS----